Protein AF-A0AA90US13-F1 (afdb_monomer_lite)

Sequence (137 aa):
MTNIKYFFAQNAYLCTKIHVSLINLSLMALYVLEFQAEFQTVLPEEELKRQLYPVHLMLDGVTETFSRNIGIPKYSCSGEELCVPGLSAFRYSAVMQMGKSRLDILDRLLLSFQPLLRELLPSCTLRWNLKELHFSS

Organism: NCBI:txid165179

Structure (mmCIF, N/CA/C/O backbone):
data_AF-A0AA90US13-F1
#
_entry.id   AF-A0AA90US13-F1
#
loop_
_atom_site.group_PDB
_atom_site.id
_atom_site.type_symbol
_atom_site.label_atom_id
_atom_site.label_alt_id
_atom_site.label_comp_id
_atom_site.label_asym_id
_atom_site.label_entity_id
_atom_site.label_seq_id
_atom_site.pdbx_PDB_ins_code
_atom_site.Cartn_x
_atom_site.Cartn_y
_atom_site.Cartn_z
_atom_site.occupancy
_atom_site.B_iso_or_equiv
_atom_site.auth_seq_id
_atom_site.auth_comp_id
_atom_site.auth_asym_id
_atom_site.auth_atom_id
_atom_site.pdbx_PDB_model_num
ATOM 1 N N . MET A 1 1 ? 42.963 -9.962 -46.182 1.00 47.44 1 MET A N 1
ATOM 2 C CA . MET A 1 1 ? 41.825 -9.007 -46.198 1.00 47.44 1 MET A CA 1
ATOM 3 C C . MET A 1 1 ? 40.764 -9.412 -45.162 1.00 47.44 1 MET A C 1
ATOM 5 O O . MET A 1 1 ? 39.610 -9.625 -45.508 1.00 47.44 1 MET A O 1
ATOM 9 N N . THR A 1 2 ? 41.139 -9.531 -43.884 1.00 49.53 2 THR A N 1
ATOM 10 C CA . THR A 1 2 ? 40.308 -10.206 -42.856 1.00 49.53 2 THR A CA 1
ATOM 11 C C . THR A 1 2 ? 39.960 -9.310 -41.660 1.00 49.53 2 THR A C 1
ATOM 13 O O . THR A 1 2 ? 39.102 -9.667 -40.864 1.00 49.53 2 THR A O 1
ATOM 16 N N . ASN A 1 3 ? 40.555 -8.115 -41.561 1.00 53.25 3 ASN A N 1
ATOM 17 C CA . ASN A 1 3 ? 40.399 -7.223 -40.402 1.00 53.25 3 ASN A CA 1
ATOM 18 C C . ASN A 1 3 ? 39.177 -6.292 -40.465 1.00 53.25 3 ASN A C 1
ATOM 20 O O . ASN A 1 3 ? 38.653 -5.892 -39.433 1.00 53.25 3 ASN A O 1
ATOM 24 N N . ILE A 1 4 ? 38.682 -5.967 -41.662 1.00 51.28 4 ILE A N 1
ATOM 25 C CA . ILE A 1 4 ? 37.615 -4.966 -41.819 1.00 51.28 4 ILE A CA 1
ATOM 26 C C . ILE A 1 4 ? 36.256 -5.530 -41.367 1.00 51.28 4 ILE A C 1
ATOM 28 O O . ILE A 1 4 ? 35.521 -4.864 -40.645 1.00 51.28 4 ILE A O 1
ATOM 32 N N . LYS A 1 5 ? 35.939 -6.789 -41.704 1.00 48.31 5 LYS A N 1
ATOM 33 C CA . LYS A 1 5 ? 34.660 -7.425 -41.326 1.00 48.31 5 LYS A CA 1
ATOM 34 C C . LYS A 1 5 ? 34.504 -7.603 -39.809 1.00 48.31 5 LYS A C 1
ATOM 36 O O . LYS A 1 5 ? 33.418 -7.373 -39.287 1.00 48.31 5 LYS A O 1
ATOM 41 N N . TYR A 1 6 ? 35.582 -7.956 -39.103 1.00 48.97 6 TYR A N 1
ATOM 42 C CA . TYR A 1 6 ? 35.574 -8.075 -37.639 1.00 48.97 6 TYR A CA 1
ATOM 43 C C . TYR A 1 6 ? 35.394 -6.719 -36.951 1.00 48.97 6 TYR A C 1
ATOM 45 O O . TYR A 1 6 ? 34.633 -6.618 -35.990 1.00 48.97 6 TYR A O 1
ATOM 53 N N . PHE A 1 7 ? 36.018 -5.668 -37.488 1.00 47.16 7 PHE A N 1
ATOM 54 C CA . PHE A 1 7 ? 35.870 -4.309 -36.974 1.00 47.16 7 PHE A CA 1
ATOM 55 C C . PHE A 1 7 ? 34.434 -3.783 -37.143 1.00 47.16 7 PHE A C 1
ATOM 57 O O . PHE A 1 7 ? 33.876 -3.194 -36.219 1.00 47.16 7 PHE A O 1
ATOM 64 N N . PHE A 1 8 ? 33.782 -4.052 -38.281 1.00 53.59 8 PHE A N 1
ATOM 65 C CA . PHE A 1 8 ? 32.370 -3.695 -38.479 1.00 53.59 8 PHE A CA 1
ATOM 66 C C . PHE A 1 8 ? 31.425 -4.472 -37.554 1.00 53.59 8 PHE A C 1
ATOM 68 O O . PHE A 1 8 ? 30.512 -3.876 -36.989 1.00 53.59 8 PHE A O 1
ATOM 75 N N . ALA A 1 9 ? 31.655 -5.772 -37.346 1.00 56.75 9 ALA A N 1
ATOM 76 C CA . ALA A 1 9 ? 30.830 -6.585 -36.450 1.00 56.75 9 ALA A CA 1
ATOM 77 C C . ALA A 1 9 ? 30.959 -6.157 -34.975 1.00 56.75 9 ALA A C 1
ATOM 79 O O . ALA A 1 9 ? 29.956 -6.083 -34.267 1.00 56.75 9 ALA A O 1
ATOM 80 N N . GLN A 1 10 ? 32.171 -5.817 -34.518 1.00 54.56 10 GLN A N 1
ATOM 81 C CA . GLN A 1 10 ? 32.391 -5.293 -33.165 1.00 54.56 10 GLN A CA 1
ATOM 82 C C . GLN A 1 10 ? 31.756 -3.916 -32.966 1.00 54.56 10 GLN A C 1
ATOM 84 O O . GLN A 1 10 ? 31.111 -3.699 -31.943 1.00 54.56 10 GLN A O 1
ATOM 89 N N . ASN A 1 11 ? 31.878 -3.011 -33.940 1.00 56.56 11 ASN A N 1
ATOM 90 C CA . ASN A 1 11 ? 31.248 -1.693 -33.854 1.00 56.56 11 ASN A CA 1
ATOM 91 C C . ASN A 1 11 ? 29.720 -1.778 -33.911 1.00 56.56 11 ASN A C 1
ATOM 93 O O . ASN A 1 11 ? 29.055 -1.085 -33.146 1.00 56.56 11 ASN A O 1
ATOM 97 N N . ALA A 1 12 ? 29.156 -2.661 -34.741 1.00 57.41 12 ALA A N 1
ATOM 98 C CA . ALA A 1 12 ? 27.719 -2.919 -34.761 1.00 57.41 12 ALA A CA 1
ATOM 99 C C . ALA A 1 12 ? 27.238 -3.461 -33.408 1.00 57.41 12 ALA A C 1
ATOM 101 O O . ALA A 1 12 ? 26.293 -2.923 -32.846 1.00 57.41 12 ALA A O 1
ATOM 102 N N . TYR A 1 13 ? 27.939 -4.442 -32.830 1.00 55.03 13 TYR A N 1
ATOM 103 C CA . TYR A 1 13 ? 27.613 -4.998 -31.514 1.00 55.03 13 TYR A CA 1
ATOM 104 C C . TYR A 1 13 ? 27.704 -3.959 -30.387 1.00 55.03 13 TYR A C 1
ATOM 106 O O . TYR A 1 13 ? 26.815 -3.890 -29.537 1.00 55.03 13 TYR A O 1
ATOM 114 N N . LEU A 1 14 ? 28.751 -3.126 -30.386 1.00 58.16 14 LEU A N 1
ATOM 115 C CA . LEU A 1 14 ? 28.915 -2.046 -29.413 1.00 58.16 14 LEU A CA 1
ATOM 116 C C . LEU A 1 14 ? 27.798 -1.006 -29.561 1.00 58.16 14 LEU A C 1
ATOM 118 O O . LEU A 1 14 ? 27.203 -0.598 -28.568 1.00 58.16 14 LEU A O 1
ATOM 122 N N . CYS A 1 15 ? 27.461 -0.639 -30.799 1.00 51.84 15 CYS A N 1
ATOM 123 C CA . CYS A 1 15 ? 26.390 0.300 -31.102 1.00 51.84 15 CYS A CA 1
ATOM 124 C C . CYS A 1 15 ? 25.025 -0.262 -30.681 1.00 51.84 15 CYS A C 1
ATOM 126 O O . CYS A 1 15 ? 24.277 0.439 -30.013 1.00 51.84 15 CYS A O 1
ATOM 128 N N . THR A 1 16 ? 24.729 -1.544 -30.934 1.00 56.94 16 THR A N 1
ATOM 129 C CA . THR A 1 16 ? 23.504 -2.199 -30.4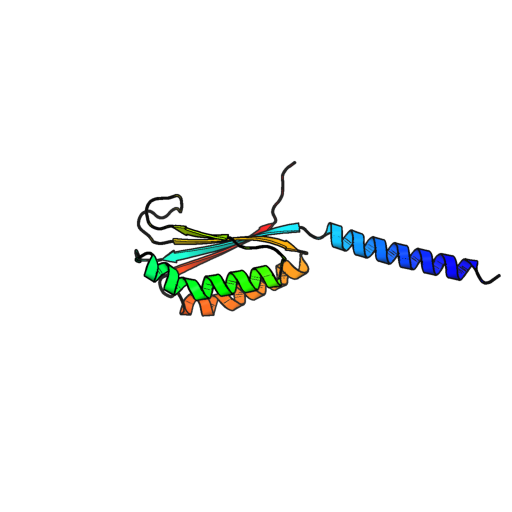46 1.00 56.94 16 THR A CA 1
ATOM 130 C C . THR A 1 16 ? 23.465 -2.263 -28.919 1.00 56.94 16 THR A C 1
ATOM 132 O O . THR A 1 16 ? 22.426 -1.988 -28.333 1.00 56.94 16 THR A O 1
ATOM 135 N N . LYS A 1 17 ? 24.583 -2.556 -28.241 1.00 50.56 17 LYS A N 1
ATOM 136 C CA . LYS A 1 17 ? 24.654 -2.539 -26.768 1.00 50.56 17 LYS A CA 1
ATOM 137 C C . LYS A 1 17 ? 24.431 -1.150 -26.184 1.00 50.56 17 LYS A C 1
ATOM 139 O O . LYS A 1 17 ? 23.727 -1.028 -25.185 1.00 50.56 17 LYS A O 1
ATOM 144 N N . ILE A 1 18 ? 25.004 -0.118 -26.800 1.00 54.94 18 ILE A N 1
ATOM 145 C CA . ILE A 1 18 ? 24.810 1.277 -26.399 1.00 54.94 18 ILE A CA 1
ATOM 146 C C . ILE A 1 18 ? 23.365 1.695 -26.681 1.00 54.94 18 ILE A C 1
ATOM 148 O O . ILE A 1 18 ? 22.743 2.292 -25.817 1.00 54.94 18 ILE A O 1
ATOM 152 N N . HIS A 1 19 ? 22.790 1.305 -27.818 1.00 46.69 19 HIS A N 1
ATOM 153 C CA . HIS A 1 19 ? 21.406 1.611 -28.177 1.00 46.69 19 HIS A CA 1
ATOM 154 C C . HIS A 1 19 ? 20.403 0.899 -27.259 1.00 46.69 19 HIS A C 1
ATOM 156 O O . HIS A 1 19 ? 19.473 1.526 -26.783 1.00 46.69 19 HIS A O 1
ATOM 162 N N . VAL A 1 20 ? 20.620 -0.373 -26.913 1.00 49.59 20 VAL A N 1
ATOM 163 C CA . VAL A 1 20 ? 19.788 -1.112 -25.943 1.00 49.59 20 VAL A CA 1
ATOM 164 C C . VAL A 1 20 ? 19.961 -0.564 -24.524 1.00 49.59 20 VAL A C 1
ATOM 166 O O . VAL A 1 20 ? 18.994 -0.513 -23.767 1.00 49.59 20 VAL A O 1
ATOM 169 N N . SER A 1 21 ? 21.163 -0.115 -24.153 1.00 46.50 21 SER A N 1
ATOM 170 C CA . SER A 1 21 ? 21.402 0.557 -22.866 1.00 46.50 21 SER A CA 1
ATOM 171 C C . SER A 1 21 ? 20.746 1.941 -22.813 1.00 46.50 21 SER A C 1
ATOM 173 O O . SER A 1 21 ? 20.150 2.287 -21.800 1.00 46.50 21 SER A O 1
ATOM 175 N N . LEU A 1 22 ? 20.790 2.705 -23.908 1.00 45.97 22 LEU A N 1
ATOM 176 C CA . LEU A 1 22 ? 20.136 4.008 -24.042 1.00 45.97 22 LEU A CA 1
ATOM 177 C C . LEU A 1 22 ? 18.612 3.880 -24.127 1.00 45.97 22 LEU A C 1
ATOM 179 O O . LEU A 1 22 ? 17.929 4.684 -23.512 1.00 45.97 22 LEU A O 1
ATOM 183 N N . ILE A 1 23 ? 18.080 2.846 -24.790 1.00 47.25 23 ILE A N 1
ATOM 184 C CA . ILE A 1 23 ? 16.646 2.519 -24.797 1.00 47.25 23 ILE A CA 1
ATOM 185 C C . ILE A 1 23 ? 16.177 2.111 -23.392 1.00 47.25 23 ILE A C 1
ATOM 187 O O . ILE A 1 23 ? 15.099 2.505 -22.956 1.00 47.25 23 ILE A O 1
ATOM 191 N N . ASN A 1 24 ? 16.995 1.357 -22.650 1.00 46.19 24 ASN A N 1
ATOM 192 C CA . ASN A 1 24 ? 16.699 1.032 -21.252 1.00 46.19 24 ASN A CA 1
ATOM 193 C C . ASN A 1 24 ? 16.758 2.265 -20.341 1.00 46.19 24 ASN A C 1
ATOM 195 O O . ASN A 1 24 ? 15.948 2.367 -19.425 1.00 46.19 24 ASN A O 1
ATOM 199 N N . LEU A 1 25 ? 17.663 3.212 -20.602 1.00 46.12 25 LEU A N 1
ATOM 200 C CA . LEU A 1 25 ? 17.701 4.501 -19.905 1.00 46.12 25 LEU A CA 1
ATOM 201 C C . LEU A 1 25 ? 16.532 5.415 -20.314 1.00 46.12 25 LEU A C 1
ATOM 203 O O . LEU A 1 25 ? 16.031 6.153 -19.473 1.00 46.12 25 LEU A O 1
ATOM 207 N N . SER A 1 26 ? 16.043 5.329 -21.557 1.00 47.75 26 SER A N 1
ATOM 208 C CA . SER A 1 26 ? 14.901 6.109 -22.058 1.00 47.75 26 SER A CA 1
ATOM 209 C C . SER A 1 26 ? 13.525 5.514 -21.724 1.00 47.75 26 SER A C 1
ATOM 211 O O . SER A 1 26 ? 12.514 6.100 -22.092 1.00 47.75 26 SER A O 1
ATOM 213 N N . LEU A 1 27 ? 13.461 4.357 -21.056 1.00 61.28 27 LEU A N 1
ATOM 214 C CA . LEU A 1 27 ? 12.212 3.707 -20.624 1.00 61.28 27 LEU A CA 1
ATOM 215 C C . LEU A 1 27 ? 12.032 3.698 -19.099 1.00 61.28 27 LEU A C 1
ATOM 217 O O . LEU A 1 27 ? 11.111 3.049 -18.600 1.00 61.28 27 LEU A O 1
ATOM 221 N N . MET A 1 28 ? 12.905 4.375 -18.348 1.00 73.25 28 MET A N 1
ATOM 222 C CA . MET A 1 28 ? 12.697 4.575 -16.915 1.00 73.25 28 MET A CA 1
ATOM 223 C C . MET A 1 28 ? 11.825 5.809 -16.704 1.00 73.25 28 MET A C 1
ATOM 225 O O . MET A 1 28 ? 12.255 6.928 -16.970 1.00 73.25 28 MET A O 1
ATOM 229 N N . ALA A 1 29 ? 10.613 5.593 -16.204 1.00 80.50 29 ALA A N 1
ATOM 230 C CA . ALA A 1 29 ? 9.720 6.662 -15.784 1.00 80.50 29 ALA A CA 1
ATOM 231 C C . ALA A 1 29 ? 9.678 6.733 -14.254 1.00 80.50 29 ALA A C 1
ATOM 233 O O . ALA A 1 29 ? 10.057 5.789 -13.547 1.00 80.50 29 ALA A O 1
ATOM 234 N N . LEU A 1 30 ? 9.250 7.885 -13.748 1.00 84.94 30 LEU A N 1
ATOM 235 C CA . LEU A 1 30 ? 8.955 8.059 -12.336 1.00 84.94 30 LEU A CA 1
ATOM 236 C C . LEU A 1 30 ? 7.500 7.671 -12.104 1.00 84.94 30 LEU A C 1
ATOM 238 O O . LEU A 1 30 ? 6.615 8.110 -12.827 1.00 84.94 30 LEU A O 1
ATOM 242 N N . TYR A 1 31 ? 7.258 6.859 -11.088 1.00 86.06 31 TYR A N 1
ATOM 243 C CA . TYR A 1 31 ? 5.932 6.420 -10.680 1.00 86.06 31 TYR A CA 1
ATOM 244 C C . TYR A 1 31 ? 5.710 6.768 -9.218 1.00 86.06 31 TYR A C 1
ATOM 246 O O . TYR A 1 31 ? 6.652 6.746 -8.430 1.00 86.06 31 TYR A O 1
ATOM 254 N N . VAL A 1 32 ? 4.469 7.050 -8.839 1.00 87.00 32 VAL A N 1
ATOM 255 C CA . VAL A 1 32 ? 4.070 7.161 -7.435 1.00 87.00 32 VAL A CA 1
ATOM 256 C C . VAL A 1 32 ? 3.178 5.992 -7.089 1.00 87.00 32 VAL A C 1
ATOM 258 O O . VAL A 1 32 ? 2.141 5.799 -7.722 1.00 87.00 32 VAL A O 1
ATOM 261 N N . LEU A 1 33 ? 3.579 5.257 -6.056 1.00 88.00 33 LEU A N 1
ATOM 262 C CA . LEU A 1 33 ? 2.700 4.370 -5.312 1.00 88.00 33 LEU A CA 1
ATOM 263 C C . LEU A 1 33 ? 2.084 5.159 -4.163 1.00 88.00 33 LEU A C 1
ATOM 265 O O . LEU A 1 33 ? 2.801 5.633 -3.284 1.00 88.00 33 LEU A O 1
ATOM 269 N N . GLU A 1 34 ? 0.763 5.273 -4.162 1.00 88.44 34 GLU A N 1
ATOM 270 C CA . GLU A 1 34 ? -0.023 5.773 -3.042 1.00 88.44 34 GLU A CA 1
ATOM 271 C C . GLU A 1 34 ? -0.842 4.612 -2.481 1.00 88.44 34 GLU A C 1
ATOM 273 O O . GLU A 1 34 ? -1.604 3.969 -3.203 1.00 88.44 34 GLU A O 1
ATOM 278 N N . PHE A 1 35 ? -0.705 4.353 -1.187 1.00 87.31 35 PHE A N 1
ATOM 279 C CA . PHE A 1 35 ? -1.586 3.451 -0.456 1.00 87.31 35 PHE A CA 1
ATOM 280 C C . PHE A 1 35 ? -2.309 4.244 0.622 1.00 87.31 35 PHE A C 1
ATOM 282 O O . PHE A 1 35 ? -1.709 5.086 1.287 1.00 87.31 35 PHE A O 1
ATOM 289 N N . GLN A 1 36 ? -3.600 3.992 0.784 1.00 87.44 36 GLN A N 1
ATOM 290 C CA . GLN A 1 36 ? -4.439 4.660 1.763 1.00 87.44 36 GLN A CA 1
ATOM 291 C C . GLN A 1 36 ? -5.306 3.635 2.488 1.00 87.44 36 GLN A C 1
ATOM 293 O O . GLN A 1 36 ? -5.994 2.836 1.853 1.00 87.44 36 GLN A O 1
ATOM 298 N N . ALA A 1 37 ? -5.281 3.684 3.817 1.00 86.25 37 ALA A N 1
ATOM 299 C CA . ALA A 1 37 ? -6.170 2.928 4.686 1.00 86.25 37 ALA A CA 1
ATOM 300 C C . ALA A 1 37 ? -7.020 3.909 5.500 1.00 86.25 37 ALA A C 1
ATOM 302 O O . ALA A 1 37 ? -6.488 4.735 6.241 1.00 86.25 37 ALA A O 1
ATOM 303 N N . GLU A 1 38 ? -8.338 3.829 5.336 1.00 86.19 38 GLU A N 1
ATOM 304 C CA . GLU A 1 38 ? -9.322 4.626 6.075 1.00 86.19 38 GLU A CA 1
ATOM 305 C C . GLU A 1 38 ? -10.045 3.724 7.073 1.00 86.19 38 GLU A C 1
ATOM 307 O O . GLU A 1 38 ? -10.708 2.767 6.671 1.00 86.19 38 GLU A O 1
ATOM 312 N N . PHE A 1 39 ? -9.930 4.019 8.364 1.00 83.25 39 PHE A N 1
ATOM 313 C CA . PHE A 1 39 ? -10.549 3.224 9.419 1.00 83.25 39 PHE A CA 1
ATOM 314 C C . PHE A 1 39 ? -11.999 3.657 9.617 1.00 83.25 39 PHE A C 1
ATOM 316 O O . PHE A 1 39 ? -12.294 4.846 9.643 1.00 83.25 39 PHE A O 1
ATOM 323 N N . GLN A 1 40 ? -12.908 2.703 9.816 1.00 81.94 40 GLN A N 1
ATOM 324 C CA . GLN A 1 40 ? -14.324 2.988 10.096 1.00 81.94 40 GLN A CA 1
ATOM 325 C C . GLN A 1 40 ? -14.564 3.598 11.491 1.00 81.94 40 GLN A C 1
ATOM 327 O O . GLN A 1 40 ? -15.676 4.016 11.805 1.00 81.94 40 GLN A O 1
ATOM 332 N N . THR A 1 41 ? -13.532 3.650 12.334 1.00 75.94 41 THR A N 1
ATOM 333 C CA . THR A 1 41 ? -13.571 4.177 13.701 1.00 75.94 41 THR A CA 1
ATOM 334 C C . THR A 1 41 ? -12.323 5.002 13.993 1.00 75.94 41 THR A C 1
ATOM 336 O O . THR A 1 41 ? -11.270 4.781 13.393 1.00 75.94 41 THR A O 1
ATOM 339 N N . VAL A 1 42 ? -12.408 5.905 14.969 1.00 78.25 42 VAL A N 1
ATOM 340 C CA . VAL A 1 42 ? -11.225 6.587 15.508 1.00 78.25 42 VAL A CA 1
ATOM 341 C C . VAL A 1 42 ? -10.431 5.606 16.366 1.00 78.25 42 VAL A C 1
ATOM 343 O O . VAL A 1 42 ? -10.969 5.026 17.309 1.00 78.25 42 VAL A O 1
ATOM 346 N N . LEU A 1 43 ? -9.152 5.435 16.042 1.00 75.75 43 LEU A N 1
ATOM 347 C CA . LEU A 1 43 ? -8.201 4.668 16.839 1.00 75.75 43 LEU A CA 1
ATOM 348 C C . LEU A 1 43 ? -7.206 5.606 17.535 1.00 75.75 43 LEU A C 1
ATOM 350 O O . LEU A 1 43 ? -6.787 6.602 16.936 1.00 75.75 43 LEU A O 1
ATOM 354 N N . PRO A 1 44 ? -6.774 5.281 18.768 1.00 80.81 44 PRO A N 1
ATOM 355 C CA . PRO A 1 44 ? -5.606 5.909 19.372 1.00 80.81 44 PRO A CA 1
ATOM 356 C C . PRO A 1 44 ? -4.377 5.761 18.466 1.00 80.81 44 PRO A C 1
ATOM 358 O O . PRO A 1 44 ? -4.196 4.725 17.827 1.00 80.81 44 PRO A O 1
ATOM 361 N N . GLU A 1 45 ? -3.508 6.772 18.443 1.00 78.31 45 GLU A N 1
ATOM 362 C CA . GLU A 1 45 ? -2.341 6.817 17.549 1.00 78.31 45 GLU A CA 1
ATOM 363 C C . GLU A 1 45 ? -1.423 5.590 17.695 1.00 78.31 45 GLU A C 1
ATOM 365 O O . GLU A 1 45 ? -0.965 5.030 16.702 1.00 78.31 45 GLU A O 1
ATOM 370 N N . GLU A 1 46 ? -1.194 5.126 18.922 1.00 82.94 46 GLU A N 1
ATOM 371 C CA . GLU A 1 46 ? -0.352 3.953 19.187 1.00 82.94 46 GLU A CA 1
ATOM 372 C C . GLU A 1 46 ? -0.968 2.647 18.666 1.00 82.94 46 GLU A C 1
ATOM 374 O O . GLU A 1 46 ? -0.265 1.796 18.120 1.00 82.94 46 GLU A O 1
ATOM 379 N N . GLU A 1 47 ? -2.292 2.503 18.760 1.00 83.69 47 GLU A N 1
ATOM 380 C CA . GLU A 1 47 ? -3.000 1.336 18.225 1.00 83.69 47 GLU A CA 1
ATOM 381 C C . GLU A 1 47 ? -3.004 1.359 16.691 1.00 83.69 47 GLU A C 1
ATOM 383 O O . GLU A 1 47 ? -2.759 0.339 16.046 1.00 83.69 47 GLU A O 1
ATOM 388 N N . LEU A 1 48 ? -3.182 2.546 16.106 1.00 81.31 48 LEU A N 1
ATOM 389 C CA . LEU A 1 48 ? -3.066 2.773 14.670 1.00 81.31 48 LEU A CA 1
ATOM 390 C C . LEU A 1 48 ? -1.672 2.372 14.158 1.00 81.31 48 LEU A C 1
ATOM 392 O O . LEU A 1 48 ? -1.562 1.579 13.221 1.00 81.31 48 LEU A O 1
ATOM 396 N N . LYS A 1 49 ? -0.601 2.859 14.801 1.00 82.06 49 LYS A N 1
ATOM 397 C CA . LYS A 1 49 ? 0.787 2.490 14.469 1.00 82.06 49 LYS A CA 1
ATOM 398 C C . LYS A 1 49 ? 1.004 0.984 14.564 1.00 82.06 49 LYS A C 1
ATOM 400 O O . LYS A 1 49 ? 1.599 0.400 13.662 1.00 82.06 49 LYS A O 1
ATOM 405 N N . ARG A 1 50 ? 0.507 0.343 15.626 1.00 86.12 50 ARG A N 1
ATOM 406 C CA . ARG A 1 50 ? 0.668 -1.099 15.850 1.00 86.12 50 ARG A CA 1
ATOM 407 C C . ARG A 1 50 ? -0.009 -1.937 14.767 1.00 86.12 50 ARG A C 1
ATOM 409 O O . ARG A 1 50 ? 0.616 -2.862 14.254 1.00 86.12 50 ARG A O 1
ATOM 416 N N . GLN A 1 51 ? -1.254 -1.621 14.411 1.00 84.75 51 GLN A N 1
ATOM 417 C CA . GLN A 1 51 ? -1.994 -2.354 13.375 1.00 84.75 51 GLN A CA 1
ATOM 418 C C . GLN A 1 51 ? -1.389 -2.154 11.980 1.00 84.75 51 GLN A C 1
ATOM 420 O O . GLN A 1 51 ? -1.385 -3.075 11.165 1.00 84.75 51 GLN A O 1
ATOM 425 N N . LEU A 1 52 ? -0.839 -0.968 11.708 1.00 86.38 52 LEU A N 1
ATOM 4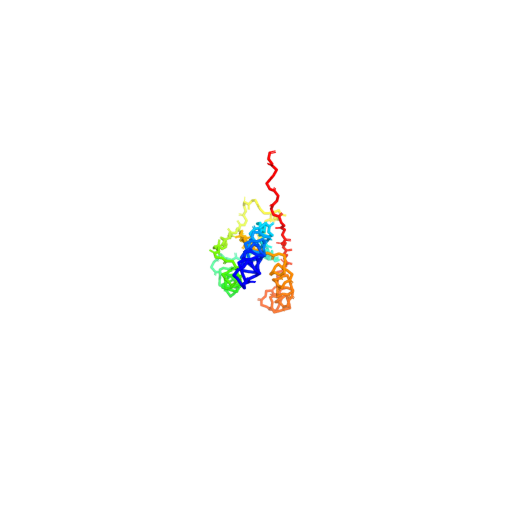26 C CA . LEU A 1 52 ? -0.253 -0.630 10.410 1.00 86.38 52 LEU A CA 1
ATOM 427 C C . LEU A 1 52 ? 1.215 -1.019 10.265 1.00 86.38 52 LEU A C 1
ATOM 429 O O . LEU A 1 52 ? 1.712 -1.050 9.142 1.00 86.38 52 LEU A O 1
ATOM 433 N N . TYR A 1 53 ? 1.915 -1.327 11.356 1.00 86.19 53 TYR A N 1
ATOM 434 C CA . TYR A 1 53 ? 3.336 -1.665 11.318 1.00 86.19 53 TYR A CA 1
ATOM 435 C C . TYR A 1 53 ? 3.675 -2.780 10.305 1.00 86.19 53 TYR A C 1
ATOM 437 O O . TYR A 1 53 ? 4.585 -2.576 9.499 1.00 86.19 53 TYR A O 1
ATOM 445 N N . PRO A 1 54 ? 2.927 -3.902 10.228 1.00 87.50 54 PRO A N 1
ATOM 446 C CA . PRO A 1 54 ? 3.178 -4.927 9.211 1.00 87.50 54 PRO A CA 1
ATOM 447 C C . PRO A 1 54 ? 2.971 -4.415 7.780 1.00 87.50 54 PRO A C 1
ATOM 449 O O . PRO A 1 54 ? 3.703 -4.795 6.869 1.00 87.50 54 PRO A O 1
ATOM 452 N N . VAL A 1 55 ? 1.991 -3.530 7.583 1.00 87.69 55 VAL A N 1
ATOM 453 C CA . VAL A 1 55 ? 1.675 -2.941 6.274 1.00 87.69 55 VAL A CA 1
ATOM 454 C C . VAL A 1 55 ? 2.781 -1.994 5.829 1.00 87.69 55 VAL A C 1
ATOM 456 O O . VAL A 1 55 ? 3.209 -2.048 4.681 1.00 87.69 55 VAL A O 1
ATOM 459 N N . HIS A 1 56 ? 3.285 -1.169 6.744 1.00 84.88 56 HIS A N 1
ATOM 460 C CA . HIS A 1 56 ? 4.416 -0.283 6.500 1.00 84.88 56 HIS A CA 1
ATOM 461 C C . HIS A 1 56 ? 5.667 -1.075 6.098 1.00 84.88 56 HIS A C 1
ATOM 463 O O . HIS A 1 56 ? 6.236 -0.798 5.047 1.00 84.88 56 HIS A O 1
ATOM 469 N N . LEU A 1 57 ? 6.034 -2.118 6.854 1.00 86.75 57 LEU A N 1
ATOM 470 C CA . LEU A 1 57 ? 7.182 -2.970 6.518 1.00 86.75 57 LEU A CA 1
ATOM 471 C C . LEU A 1 57 ? 7.041 -3.642 5.148 1.00 86.75 57 LEU A C 1
ATOM 473 O O . LEU A 1 57 ? 8.007 -3.728 4.393 1.00 86.75 57 LEU A O 1
ATOM 477 N N . MET A 1 58 ? 5.838 -4.117 4.818 1.00 89.69 58 MET A N 1
ATOM 478 C CA . MET A 1 58 ? 5.561 -4.705 3.509 1.00 89.69 58 MET A CA 1
ATOM 479 C C . MET A 1 58 ? 5.753 -3.672 2.389 1.00 89.69 58 MET A C 1
ATOM 481 O O . MET A 1 58 ? 6.395 -3.976 1.385 1.00 89.69 58 MET A O 1
ATOM 485 N N . LEU A 1 59 ? 5.219 -2.457 2.549 1.00 87.81 59 LEU A N 1
ATOM 486 C CA . LEU A 1 59 ? 5.338 -1.391 1.551 1.00 87.81 59 LEU A CA 1
ATOM 487 C C . LEU A 1 59 ? 6.792 -0.935 1.367 1.00 87.81 59 LEU A C 1
ATOM 489 O O . LEU A 1 59 ? 7.220 -0.733 0.231 1.00 87.81 59 LEU A O 1
ATOM 493 N N . ASP A 1 60 ? 7.572 -0.855 2.443 1.00 85.06 60 ASP A N 1
ATOM 494 C CA . ASP A 1 60 ? 9.003 -0.546 2.372 1.00 85.06 60 ASP A CA 1
ATOM 495 C C . ASP A 1 60 ? 9.790 -1.645 1.658 1.00 85.06 60 ASP A C 1
ATOM 497 O O . ASP A 1 60 ? 10.536 -1.361 0.724 1.00 85.06 60 ASP A O 1
ATOM 501 N N . GLY A 1 61 ? 9.558 -2.914 2.003 1.00 85.81 61 GLY A N 1
ATOM 502 C CA . GLY A 1 61 ? 10.221 -4.030 1.326 1.00 85.81 61 GLY A CA 1
ATOM 503 C C . GLY A 1 61 ? 9.879 -4.101 -0.165 1.00 85.81 61 GLY A C 1
ATOM 504 O O . GLY A 1 61 ? 10.743 -4.371 -1.003 1.00 85.81 61 GLY A O 1
ATOM 505 N N . VAL A 1 62 ? 8.625 -3.814 -0.526 1.00 86.00 62 VAL A N 1
ATOM 506 C CA . VAL A 1 62 ? 8.195 -3.736 -1.927 1.00 86.00 62 VAL A CA 1
ATOM 507 C C . VAL A 1 62 ? 8.868 -2.561 -2.636 1.00 86.00 62 VAL A C 1
ATOM 509 O O . VAL A 1 62 ? 9.424 -2.738 -3.719 1.00 86.00 62 VAL A O 1
ATOM 512 N N . THR A 1 63 ? 8.861 -1.365 -2.052 1.00 83.56 63 THR A N 1
ATOM 513 C CA . THR A 1 63 ? 9.452 -0.190 -2.707 1.00 83.56 63 THR A CA 1
ATOM 514 C C . THR A 1 63 ? 10.959 -0.332 -2.886 1.00 83.56 63 THR A C 1
ATOM 516 O O . THR A 1 63 ? 11.432 -0.066 -3.989 1.00 83.56 63 THR A O 1
ATOM 519 N N . GLU A 1 64 ? 11.676 -0.861 -1.890 1.00 83.00 64 GLU A N 1
ATOM 520 C CA . GLU A 1 64 ? 13.114 -1.157 -1.957 1.00 83.00 64 GLU A CA 1
ATOM 521 C C . GLU A 1 64 ? 13.449 -2.206 -3.034 1.00 83.00 64 GLU A C 1
ATOM 523 O O . GLU A 1 64 ? 14.423 -2.070 -3.781 1.00 83.00 64 GLU A O 1
ATOM 528 N N . THR A 1 65 ? 12.617 -3.244 -3.169 1.00 83.50 65 THR A N 1
ATOM 529 C CA . THR A 1 65 ? 12.824 -4.312 -4.163 1.00 83.50 65 THR A CA 1
ATOM 530 C C . THR A 1 65 ? 12.702 -3.787 -5.596 1.00 83.50 65 THR A C 1
ATOM 532 O O . THR A 1 65 ? 13.461 -4.185 -6.487 1.00 83.50 65 THR A O 1
ATOM 535 N N . PHE A 1 66 ? 11.737 -2.900 -5.847 1.00 79.12 66 PHE A N 1
ATOM 536 C CA . PHE A 1 66 ? 11.436 -2.413 -7.195 1.00 79.12 66 PHE A CA 1
ATOM 537 C C . PHE A 1 66 ? 12.213 -1.139 -7.564 1.00 79.12 66 PHE A C 1
ATOM 539 O O . PHE A 1 66 ? 12.459 -0.908 -8.755 1.00 79.12 66 PHE A O 1
ATOM 546 N N . SER A 1 67 ? 12.651 -0.348 -6.577 1.00 71.94 67 SER A N 1
ATOM 547 C CA . SER A 1 67 ? 13.349 0.928 -6.757 1.00 71.94 67 SER A CA 1
ATOM 548 C C . SER A 1 67 ? 14.293 1.233 -5.586 1.00 71.94 67 SER A C 1
ATOM 550 O O . SER A 1 67 ? 14.031 0.891 -4.446 1.00 71.94 67 SER A O 1
ATOM 552 N N . ARG A 1 68 ? 15.375 1.983 -5.824 1.00 64.44 68 ARG A N 1
ATOM 553 C CA . ARG A 1 68 ? 16.306 2.418 -4.756 1.00 64.44 68 ARG A CA 1
ATOM 554 C C . ARG A 1 68 ? 15.773 3.584 -3.900 1.00 64.44 68 ARG A C 1
ATOM 556 O O . ARG A 1 68 ? 16.565 4.367 -3.385 1.00 64.44 68 ARG A O 1
ATOM 563 N N . ASN A 1 69 ? 14.455 3.751 -3.808 1.00 63.97 69 ASN A N 1
ATOM 564 C CA . ASN A 1 69 ? 13.836 4.917 -3.177 1.00 63.97 69 ASN A CA 1
ATOM 565 C C . ASN A 1 69 ? 13.168 4.549 -1.855 1.00 63.97 69 ASN A C 1
ATOM 567 O O . ASN A 1 69 ? 12.746 3.415 -1.665 1.00 63.97 69 ASN A O 1
ATOM 571 N N . ILE A 1 70 ? 13.046 5.545 -0.979 1.00 62.47 70 ILE A N 1
ATOM 572 C CA . ILE A 1 70 ? 12.425 5.416 0.338 1.00 62.47 70 ILE A CA 1
ATOM 573 C C . ILE A 1 70 ? 11.001 5.971 0.243 1.00 62.47 70 ILE A C 1
ATOM 575 O O . ILE A 1 70 ? 10.810 7.140 -0.105 1.00 62.47 70 ILE A O 1
ATOM 579 N N . GLY A 1 71 ? 10.001 5.133 0.515 1.00 63.78 71 GLY A N 1
ATOM 580 C CA . GLY A 1 71 ? 8.635 5.601 0.716 1.00 63.78 71 GLY A CA 1
ATOM 581 C C . GLY A 1 71 ? 8.495 6.342 2.040 1.00 63.78 71 GLY A C 1
ATOM 582 O O . GLY A 1 71 ? 9.220 6.085 2.995 1.00 63.78 71 GLY A O 1
ATOM 583 N N . ILE A 1 72 ? 7.576 7.303 2.093 1.00 73.31 72 ILE A N 1
ATOM 584 C CA . ILE A 1 72 ? 7.329 8.089 3.300 1.00 73.31 72 ILE A CA 1
ATOM 585 C C . ILE A 1 72 ? 5.920 7.760 3.797 1.00 73.31 72 ILE A C 1
ATOM 587 O O . ILE A 1 72 ? 4.939 8.152 3.148 1.00 73.31 72 ILE A O 1
ATOM 591 N N . PRO A 1 73 ? 5.784 7.058 4.936 1.00 66.38 73 PRO A N 1
ATOM 592 C CA . PRO A 1 73 ? 4.499 6.922 5.599 1.00 66.38 73 PRO A CA 1
ATOM 593 C C . PRO A 1 73 ? 4.079 8.273 6.191 1.00 66.38 73 PRO A C 1
ATOM 595 O O . PRO A 1 73 ? 4.869 8.984 6.813 1.00 66.38 73 PRO A O 1
ATOM 598 N N . LYS A 1 74 ? 2.810 8.621 6.022 1.00 71.56 74 LYS A N 1
ATOM 599 C CA . LYS A 1 74 ? 2.154 9.777 6.629 1.00 71.56 74 LYS A CA 1
ATOM 600 C C . LYS A 1 74 ? 0.931 9.290 7.396 1.00 71.56 74 LYS A C 1
ATOM 602 O O . LYS A 1 74 ? 0.007 8.706 6.828 1.00 71.56 74 LYS A O 1
ATOM 607 N N . TYR A 1 75 ? 0.938 9.536 8.698 1.00 66.69 75 TYR A N 1
ATOM 608 C CA . TYR A 1 75 ? -0.156 9.197 9.600 1.00 66.69 75 TYR A CA 1
ATOM 609 C C . TYR A 1 75 ? -0.988 10.453 9.840 1.00 66.69 75 TYR A C 1
ATOM 611 O O . TYR A 1 75 ? -0.427 11.510 10.122 1.00 66.69 75 TYR A O 1
ATOM 619 N N . SER A 1 76 ? -2.308 10.348 9.724 1.00 59.94 76 SER A N 1
ATOM 620 C CA . SER A 1 76 ? -3.222 11.463 9.970 1.00 59.94 76 SER A CA 1
ATOM 621 C C . SER A 1 76 ? -4.386 10.985 10.832 1.00 59.94 76 SER A C 1
ATOM 623 O O . SER A 1 76 ? -5.156 10.112 10.428 1.00 59.94 76 SER A O 1
ATOM 625 N N . CYS A 1 77 ? -4.538 11.579 12.009 1.00 53.75 77 CYS A N 1
ATOM 626 C CA . CYS A 1 77 ? -5.746 11.458 12.819 1.00 53.75 77 CYS A CA 1
ATOM 627 C C . CYS A 1 77 ? -6.489 12.796 12.786 1.00 53.75 77 CYS A C 1
ATOM 629 O O . CYS A 1 77 ? -5.852 13.840 12.701 1.00 53.75 77 CYS A O 1
ATOM 631 N N . SER A 1 78 ? -7.825 12.730 12.809 1.00 45.59 78 SER A N 1
ATOM 632 C CA . SER A 1 78 ? -8.789 13.843 12.860 1.00 45.59 78 SER A CA 1
ATOM 633 C C . SER A 1 78 ? -8.194 15.258 12.959 1.00 45.59 78 SER A C 1
ATOM 635 O O . SER A 1 78 ? -7.747 15.670 14.029 1.00 45.59 78 SER A O 1
ATOM 637 N N . GLY A 1 79 ? -8.279 16.021 11.867 1.00 48.44 79 GLY A N 1
ATOM 638 C CA . GLY A 1 79 ? -7.993 17.458 11.871 1.00 48.44 79 GLY A CA 1
ATOM 639 C C . GLY A 1 79 ? -7.275 17.981 10.632 1.00 48.44 79 GLY A C 1
ATOM 640 O O . GLY A 1 79 ? -7.460 19.147 10.305 1.00 48.44 79 GLY A O 1
ATOM 641 N N . GLU A 1 80 ? -6.534 17.144 9.900 1.00 43.41 80 GLU A N 1
ATOM 642 C CA . GLU A 1 80 ? -5.764 17.611 8.740 1.00 43.41 80 GLU A CA 1
ATOM 643 C C . GLU A 1 80 ? -5.931 16.725 7.492 1.00 43.41 80 GLU A C 1
ATOM 645 O O . GLU A 1 80 ? -5.709 15.516 7.505 1.00 43.41 80 GLU A O 1
ATOM 650 N N . GLU A 1 81 ? -6.374 17.392 6.421 1.00 49.97 81 GLU A N 1
ATOM 651 C CA . GLU A 1 81 ? -6.155 17.149 4.983 1.00 49.97 81 GLU A CA 1
ATOM 652 C C . GLU A 1 81 ? -6.211 15.719 4.419 1.00 49.97 81 GLU A C 1
ATOM 654 O O . GLU A 1 81 ? -5.547 15.381 3.436 1.00 49.97 81 GLU A O 1
ATOM 659 N N . LEU A 1 82 ? -7.111 14.897 4.943 1.00 50.69 82 LEU A N 1
ATOM 660 C CA . LEU A 1 82 ? -7.587 13.685 4.284 1.00 50.69 82 LEU A CA 1
ATOM 661 C C . LEU A 1 82 ? -9.113 13.656 4.410 1.00 50.69 82 LEU A C 1
ATOM 663 O O . LEU A 1 82 ? -9.641 13.763 5.508 1.00 50.69 82 LEU A O 1
ATOM 667 N N . CYS A 1 83 ? -9.819 13.623 3.274 1.00 49.38 83 CYS A N 1
ATOM 668 C CA . CYS A 1 83 ? -11.245 13.955 3.112 1.00 49.38 83 CYS A CA 1
ATOM 669 C C . CYS A 1 83 ? -12.257 13.007 3.801 1.00 49.38 83 CYS A C 1
ATOM 671 O O . CYS A 1 83 ? -13.236 12.615 3.173 1.00 49.38 83 CYS A O 1
ATOM 673 N N . VAL A 1 84 ? -12.083 12.666 5.080 1.00 52.31 84 VAL A N 1
ATOM 674 C CA . VAL A 1 84 ? -13.184 12.212 5.938 1.00 52.31 84 VAL A CA 1
ATOM 675 C C . VAL A 1 84 ? -13.003 12.791 7.349 1.00 52.31 84 VAL A C 1
ATOM 677 O O . VAL A 1 84 ? -12.179 12.299 8.123 1.00 52.31 84 VAL A O 1
ATOM 680 N N . PRO A 1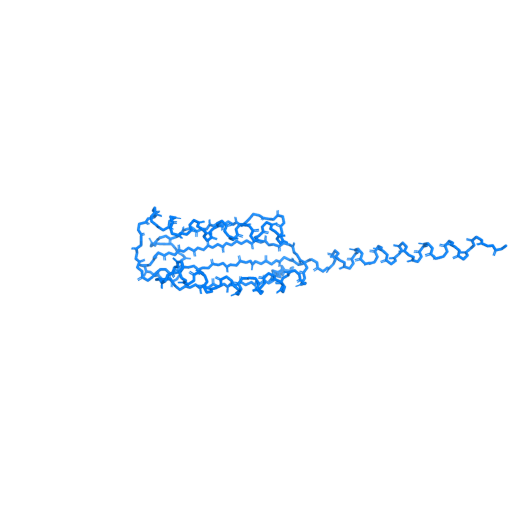 85 ? -13.751 13.848 7.710 1.00 57.47 85 PRO A N 1
ATOM 681 C CA . PRO A 1 85 ? -13.761 14.370 9.070 1.00 57.47 85 PRO A CA 1
ATOM 682 C C . PRO A 1 85 ? -14.146 13.269 10.068 1.00 57.47 85 PRO A C 1
ATOM 684 O O . PRO A 1 85 ? -15.167 12.607 9.899 1.00 57.47 85 PRO A O 1
ATOM 687 N N . GLY A 1 86 ? -13.342 13.090 11.119 1.00 63.72 86 GLY A N 1
ATOM 688 C CA . GLY A 1 86 ? -13.679 12.214 12.246 1.00 63.72 86 GLY A CA 1
ATOM 689 C C . GLY A 1 86 ? -13.258 10.745 12.130 1.00 63.72 86 GLY A C 1
ATOM 690 O O . GLY A 1 86 ? -13.678 9.965 12.976 1.00 63.72 86 GLY A O 1
ATOM 691 N N . LEU A 1 87 ? -12.430 10.360 11.152 1.00 69.31 87 LEU A N 1
ATOM 692 C CA . LEU A 1 87 ? -11.867 9.004 11.044 1.00 69.31 87 LEU A CA 1
ATOM 693 C C . LEU A 1 87 ? -10.333 9.010 11.111 1.00 69.31 87 LEU A C 1
ATOM 695 O O . LEU A 1 87 ? -9.685 9.995 10.753 1.00 69.31 87 LEU A O 1
ATOM 699 N N . SER A 1 88 ? -9.747 7.902 11.573 1.00 76.50 88 SER A N 1
ATOM 700 C CA . SER A 1 88 ? -8.299 7.675 11.497 1.00 76.50 88 SER A CA 1
ATOM 701 C C . SER A 1 88 ? -7.916 7.256 10.077 1.00 76.50 88 SER A C 1
ATOM 703 O O . SER A 1 88 ? -8.592 6.421 9.469 1.00 76.50 88 SER A O 1
ATOM 705 N N . ALA A 1 89 ? -6.825 7.809 9.546 1.00 79.25 89 ALA A N 1
ATOM 706 C CA . ALA A 1 89 ? -6.340 7.472 8.214 1.00 79.25 89 ALA A CA 1
ATOM 707 C C . ALA A 1 89 ? -4.818 7.299 8.176 1.00 79.25 89 ALA A C 1
ATOM 709 O O . ALA A 1 89 ? -4.052 7.969 8.871 1.00 79.25 89 ALA A O 1
ATOM 710 N N . PHE A 1 90 ? -4.382 6.393 7.311 1.00 83.25 90 PHE A N 1
ATOM 711 C CA . PHE A 1 90 ? -2.983 6.174 6.987 1.00 83.25 90 PHE A CA 1
ATOM 712 C C . PHE A 1 90 ? -2.774 6.345 5.500 1.00 83.25 90 PHE A C 1
ATOM 714 O O . PHE A 1 90 ? -3.529 5.796 4.696 1.00 83.25 90 PHE A O 1
ATOM 721 N N . ARG A 1 91 ? -1.724 7.078 5.142 1.00 84.25 91 ARG A N 1
ATOM 722 C CA . ARG A 1 91 ? -1.280 7.224 3.768 1.00 84.25 91 ARG A CA 1
ATOM 723 C C . ARG A 1 91 ? 0.185 6.847 3.670 1.00 84.25 91 ARG A C 1
ATOM 725 O O . ARG A 1 91 ? 1.018 7.327 4.422 1.00 84.25 91 ARG A O 1
ATOM 732 N N . TYR A 1 92 ? 0.509 6.045 2.680 1.00 85.25 92 TYR A N 1
ATOM 733 C CA . TYR A 1 92 ? 1.874 5.780 2.274 1.00 85.25 92 TYR A CA 1
ATOM 734 C C . TYR A 1 92 ? 2.079 6.340 0.876 1.00 85.25 92 TYR A C 1
ATOM 736 O O . TYR A 1 92 ? 1.202 6.213 0.017 1.00 85.25 92 TYR A O 1
ATOM 744 N N . SER A 1 93 ? 3.213 6.991 0.644 1.00 85.38 93 SER A N 1
ATOM 745 C CA . SER A 1 93 ? 3.562 7.502 -0.677 1.00 85.38 93 SER A CA 1
ATOM 746 C C . SER A 1 93 ? 5.030 7.250 -0.971 1.00 85.38 93 SER A C 1
ATOM 748 O O . SER A 1 93 ? 5.896 7.652 -0.198 1.00 85.38 93 SER A O 1
ATOM 750 N N . ALA A 1 94 ? 5.308 6.617 -2.105 1.00 85.25 94 ALA A N 1
ATOM 751 C CA . ALA A 1 94 ? 6.662 6.351 -2.566 1.00 85.25 94 ALA A CA 1
ATOM 752 C C . ALA A 1 94 ? 6.809 6.745 -4.031 1.00 85.25 94 ALA A C 1
ATOM 754 O O . ALA A 1 94 ? 6.022 6.320 -4.876 1.00 85.25 94 ALA A O 1
ATOM 755 N N . VAL A 1 95 ? 7.837 7.539 -4.330 1.00 84.38 95 VAL A N 1
ATOM 756 C CA . VAL A 1 95 ? 8.262 7.814 -5.704 1.00 84.38 95 VAL A CA 1
ATOM 757 C C . VAL A 1 95 ? 9.254 6.729 -6.099 1.00 84.38 95 VAL A C 1
ATOM 759 O O . VAL A 1 95 ? 10.227 6.501 -5.391 1.00 84.38 95 VAL A O 1
ATOM 762 N N . MET A 1 96 ? 9.049 6.071 -7.230 1.00 84.19 96 MET A N 1
ATOM 763 C CA . MET A 1 96 ? 9.875 4.968 -7.715 1.00 84.19 96 MET A CA 1
ATOM 764 C C . MET A 1 96 ? 10.332 5.255 -9.137 1.00 84.19 96 MET A C 1
ATOM 766 O O . MET A 1 96 ? 9.529 5.660 -9.972 1.00 84.19 96 MET A O 1
ATOM 770 N N . GLN A 1 97 ? 11.608 5.015 -9.428 1.00 84.00 97 GLN A N 1
ATOM 771 C CA . GLN A 1 97 ? 12.131 5.106 -10.788 1.00 84.00 97 GLN A CA 1
ATOM 772 C C . GLN A 1 97 ? 12.313 3.697 -11.346 1.00 84.00 97 GLN A C 1
ATOM 774 O O . GLN A 1 97 ? 13.191 2.955 -10.907 1.00 84.00 97 GLN A O 1
ATOM 779 N N . MET A 1 98 ? 11.487 3.308 -12.316 1.00 83.69 98 MET A N 1
ATOM 780 C CA . MET A 1 98 ? 11.535 1.960 -12.886 1.00 83.69 98 MET A CA 1
ATOM 781 C C . MET A 1 98 ? 11.007 1.912 -14.321 1.00 83.69 98 MET A C 1
ATOM 783 O O . MET A 1 98 ? 10.400 2.859 -14.812 1.00 83.69 98 MET A O 1
ATOM 787 N N . GLY A 1 99 ? 11.273 0.805 -15.016 1.00 83.62 99 GLY A N 1
ATOM 788 C CA . GLY A 1 99 ? 10.707 0.541 -16.339 1.00 83.62 99 GLY A CA 1
ATOM 789 C C . GLY A 1 99 ? 9.307 -0.074 -16.270 1.00 83.62 99 GLY A C 1
ATOM 790 O O . GLY A 1 99 ? 8.955 -0.719 -15.281 1.00 83.62 99 GLY A O 1
ATOM 791 N N . LYS A 1 100 ? 8.531 0.061 -17.352 1.00 82.00 100 LYS A N 1
ATOM 792 C CA . LYS A 1 100 ? 7.137 -0.417 -17.445 1.00 82.00 100 LYS A CA 1
ATOM 793 C C . LYS A 1 100 ? 6.950 -1.903 -17.103 1.00 82.00 100 LYS A C 1
ATOM 795 O O . LYS A 1 100 ? 6.005 -2.261 -16.418 1.00 82.00 100 LYS A O 1
ATOM 800 N N . SER A 1 101 ? 7.878 -2.777 -17.491 1.00 83.00 101 SER A N 1
ATOM 801 C CA . SER A 1 101 ? 7.783 -4.204 -17.144 1.00 83.00 101 SER A CA 1
ATOM 802 C C . SER A 1 101 ? 7.862 -4.468 -15.636 1.00 83.00 101 SER A C 1
ATOM 804 O O . SER A 1 101 ? 7.216 -5.386 -15.141 1.00 83.00 101 SER A O 1
ATOM 806 N N . ARG A 1 102 ? 8.631 -3.665 -14.888 1.00 83.69 102 ARG A N 1
ATOM 807 C CA . ARG A 1 102 ? 8.686 -3.746 -13.420 1.00 83.69 102 ARG A CA 1
ATOM 808 C C . ARG A 1 102 ? 7.428 -3.170 -12.779 1.00 83.69 102 ARG A C 1
ATOM 810 O O . ARG A 1 102 ? 6.973 -3.728 -11.789 1.00 83.69 102 ARG A O 1
ATOM 817 N N . LEU A 1 103 ? 6.854 -2.121 -13.371 1.00 85.81 103 LEU A N 1
ATOM 818 C CA . LEU A 1 103 ? 5.560 -1.568 -12.966 1.00 85.81 103 LEU A CA 1
ATOM 819 C C . LEU A 1 103 ? 4.452 -2.625 -13.043 1.00 85.81 103 LEU A C 1
ATOM 821 O O . LEU A 1 103 ? 3.743 -2.824 -12.066 1.00 85.81 103 LEU A O 1
ATOM 825 N N . ASP A 1 104 ? 4.343 -3.338 -14.168 1.00 85.94 104 ASP A N 1
ATOM 826 C CA . ASP A 1 104 ? 3.301 -4.356 -14.368 1.00 85.94 104 ASP A CA 1
ATOM 827 C C . ASP A 1 104 ? 3.425 -5.514 -13.358 1.00 85.94 104 ASP A C 1
ATOM 829 O O . ASP A 1 104 ? 2.428 -6.087 -12.916 1.00 85.94 104 ASP A O 1
ATOM 833 N N . ILE A 1 105 ? 4.658 -5.873 -12.983 1.00 88.50 105 ILE A N 1
ATOM 834 C CA . ILE A 1 105 ? 4.920 -6.883 -11.947 1.00 88.50 105 ILE A CA 1
ATOM 835 C C . ILE A 1 105 ? 4.539 -6.339 -10.568 1.00 88.50 105 ILE A C 1
ATOM 837 O O . ILE A 1 105 ? 3.911 -7.059 -9.792 1.00 88.50 105 ILE A O 1
ATOM 841 N N . LEU A 1 106 ? 4.901 -5.087 -10.271 1.00 88.25 106 LEU A N 1
ATOM 842 C CA . LEU A 1 106 ? 4.545 -4.435 -9.017 1.00 88.25 106 LEU A CA 1
ATOM 843 C C . LEU A 1 106 ? 3.026 -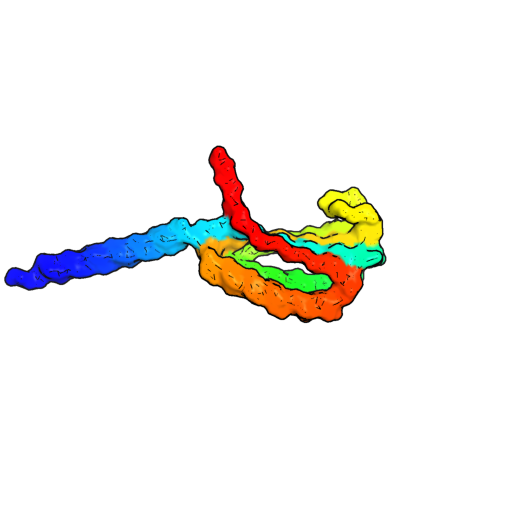4.387 -8.847 1.00 88.25 106 LEU A C 1
ATOM 845 O O . LEU A 1 106 ? 2.526 -4.795 -7.808 1.00 88.25 106 LEU A O 1
ATOM 849 N N . ASP A 1 107 ? 2.293 -3.953 -9.870 1.00 88.06 107 ASP A N 1
ATOM 850 C CA . ASP A 1 107 ? 0.833 -3.849 -9.827 1.00 88.06 107 ASP A CA 1
ATOM 851 C C . ASP A 1 107 ? 0.178 -5.200 -9.492 1.00 88.06 107 ASP A C 1
ATOM 853 O O . ASP A 1 107 ? -0.613 -5.315 -8.554 1.00 88.06 107 ASP A O 1
ATOM 857 N N . ARG A 1 108 ? 0.610 -6.278 -10.160 1.00 89.12 108 ARG A N 1
ATOM 858 C CA . ARG A 1 108 ? 0.140 -7.643 -9.857 1.00 89.12 108 ARG A CA 1
ATOM 859 C C . ARG A 1 108 ? 0.485 -8.089 -8.439 1.00 89.12 108 ARG A C 1
ATOM 861 O O . ARG A 1 108 ? -0.327 -8.755 -7.797 1.00 89.12 108 ARG A O 1
ATOM 868 N N . LEU A 1 109 ? 1.676 -7.744 -7.955 1.00 89.38 109 LEU A N 1
ATOM 869 C CA . LEU A 1 109 ? 2.104 -8.066 -6.598 1.00 89.38 109 LEU A CA 1
ATOM 870 C C . LEU A 1 109 ? 1.231 -7.339 -5.562 1.00 89.38 109 LEU A C 1
ATOM 872 O O . LEU A 1 109 ? 0.737 -7.979 -4.635 1.00 89.38 109 LEU A O 1
ATOM 876 N N . LEU A 1 110 ? 0.966 -6.044 -5.749 1.00 87.69 110 LEU A N 1
ATOM 877 C CA . LEU A 1 110 ? 0.089 -5.256 -4.873 1.00 87.69 110 LEU A CA 1
ATOM 878 C C . LEU A 1 110 ? -1.334 -5.835 -4.843 1.00 87.69 110 LEU A C 1
ATOM 880 O O . LEU A 1 110 ? -1.905 -6.017 -3.766 1.00 87.69 110 LEU A O 1
ATOM 884 N N . LEU A 1 111 ? -1.878 -6.216 -6.005 1.00 87.50 111 LEU A N 1
ATOM 885 C CA . LEU A 1 111 ? -3.179 -6.888 -6.099 1.00 87.50 111 LEU A CA 1
ATOM 886 C C . LEU A 1 111 ? -3.199 -8.224 -5.340 1.00 87.50 111 LEU A C 1
ATOM 888 O O . LEU A 1 111 ? -4.196 -8.548 -4.697 1.00 87.50 111 LEU A O 1
ATOM 892 N N . SER A 1 112 ? -2.095 -8.978 -5.354 1.00 89.56 112 SER A N 1
ATOM 893 C CA . SER A 1 112 ? -1.992 -10.247 -4.621 1.00 89.56 112 SER A CA 1
ATOM 894 C C . SER A 1 112 ? -1.966 -10.080 -3.096 1.00 89.56 112 SER A C 1
ATOM 896 O O . SER A 1 112 ? -2.413 -10.974 -2.381 1.00 89.56 112 SER A O 1
ATOM 898 N N . PHE A 1 113 ? -1.514 -8.927 -2.590 1.00 87.44 113 PHE A N 1
ATOM 899 C CA . PHE A 1 113 ? -1.541 -8.609 -1.159 1.00 87.44 113 PHE A CA 1
ATOM 900 C C . PHE A 1 113 ? -2.900 -8.098 -0.675 1.00 87.44 113 PHE A C 1
ATOM 902 O O . PHE A 1 113 ? -3.155 -8.075 0.529 1.00 87.44 113 PHE A O 1
ATOM 909 N N . GLN A 1 114 ? -3.793 -7.702 -1.585 1.00 86.06 114 GLN A N 1
ATOM 910 C CA . GLN A 1 114 ? -5.078 -7.112 -1.222 1.00 86.06 114 GLN A CA 1
ATOM 911 C C . GLN A 1 114 ? -5.938 -8.006 -0.302 1.00 86.06 114 GLN A C 1
ATOM 913 O O . GLN A 1 114 ? -6.498 -7.460 0.651 1.00 86.06 114 GLN A O 1
ATOM 918 N N . PRO A 1 115 ? -6.054 -9.336 -0.509 1.00 88.38 115 PRO A N 1
ATOM 919 C CA . PRO A 1 115 ? -6.802 -10.207 0.400 1.00 88.38 115 PRO A CA 1
ATOM 920 C C . PRO A 1 115 ? -6.187 -10.251 1.801 1.00 88.38 115 PRO A C 1
ATOM 922 O O . PRO A 1 115 ? -6.888 -10.009 2.779 1.00 88.38 115 PRO A O 1
ATOM 925 N N . LEU A 1 116 ? -4.867 -10.448 1.888 1.00 89.38 116 LEU A N 1
ATOM 926 C CA . LEU A 1 116 ? -4.135 -10.496 3.156 1.00 89.38 116 LEU A CA 1
ATOM 927 C C . LEU A 1 116 ? -4.303 -9.196 3.951 1.00 89.38 116 LEU A C 1
ATOM 929 O O . LEU A 1 116 ? -4.519 -9.214 5.158 1.00 89.38 116 LEU A O 1
ATOM 933 N N . LEU A 1 117 ? -4.243 -8.049 3.278 1.00 88.38 117 LEU A N 1
ATOM 934 C CA . LEU A 1 117 ? -4.405 -6.759 3.942 1.00 88.38 117 LEU A CA 1
ATOM 935 C C . LEU A 1 117 ? -5.840 -6.503 4.395 1.00 88.38 117 LEU A C 1
ATOM 937 O O . LEU A 1 117 ? -6.033 -5.854 5.418 1.00 88.38 117 LEU A O 1
ATOM 941 N N . ARG A 1 118 ? -6.845 -7.032 3.687 1.00 88.25 118 ARG A N 1
ATOM 942 C CA . ARG A 1 118 ? -8.240 -6.999 4.154 1.00 88.25 118 ARG A CA 1
ATOM 943 C C . ARG A 1 118 ? -8.450 -7.880 5.384 1.00 88.25 118 ARG A C 1
ATOM 945 O O . ARG A 1 118 ? -9.253 -7.522 6.234 1.00 88.25 118 ARG A O 1
ATOM 952 N N . GLU A 1 119 ? -7.733 -8.996 5.493 1.00 88.94 119 GLU A N 1
ATOM 953 C CA . GLU A 1 119 ? -7.754 -9.840 6.694 1.00 88.94 119 GLU A CA 1
ATOM 954 C C . GLU A 1 119 ? -7.055 -9.165 7.880 1.00 88.94 119 GLU A C 1
ATOM 956 O O . GLU A 1 119 ? -7.566 -9.206 8.996 1.00 88.94 119 GLU A O 1
ATOM 961 N N . LEU A 1 120 ? -5.916 -8.508 7.638 1.00 86.94 120 LEU A N 1
ATOM 962 C CA . LEU A 1 120 ? -5.168 -7.777 8.667 1.00 86.94 120 LEU A CA 1
ATOM 963 C C . LEU A 1 120 ? -5.894 -6.512 9.143 1.00 86.94 120 LEU A C 1
ATOM 965 O O . LEU A 1 120 ? -5.797 -6.151 10.313 1.00 86.94 120 LEU A O 1
ATOM 969 N N . LEU A 1 121 ? -6.611 -5.837 8.242 1.00 87.44 121 LEU A N 1
ATOM 970 C CA . LEU A 1 121 ? -7.293 -4.567 8.489 1.00 87.44 121 LEU A CA 1
ATOM 971 C C . LEU A 1 121 ? -8.783 -4.655 8.100 1.00 87.44 121 LEU A C 1
ATOM 973 O O . LEU A 1 121 ? -9.226 -3.965 7.176 1.00 87.44 121 LEU A O 1
ATOM 977 N N . PRO A 1 122 ? -9.589 -5.473 8.801 1.00 83.44 122 PRO A N 1
ATOM 978 C CA . PRO A 1 122 ? -10.973 -5.762 8.409 1.00 83.44 122 PRO A CA 1
ATOM 979 C C . PRO A 1 122 ? -11.899 -4.544 8.514 1.00 83.44 122 PRO A C 1
ATOM 981 O O . PRO A 1 122 ? -12.869 -4.425 7.769 1.00 83.44 122 PRO A O 1
ATOM 984 N N . SER A 1 123 ? -11.578 -3.609 9.409 1.00 84.12 123 SER A N 1
ATOM 985 C CA . SER A 1 123 ? -12.334 -2.368 9.622 1.00 84.12 123 SER A CA 1
ATOM 986 C C . SER A 1 123 ? -11.832 -1.204 8.762 1.00 84.12 123 SER A C 1
ATOM 988 O O . SER A 1 123 ? -12.144 -0.049 9.058 1.00 84.12 123 SER A O 1
ATOM 990 N N . CYS A 1 124 ? -11.028 -1.480 7.729 1.00 84.19 124 CYS A N 1
ATOM 991 C CA . CYS A 1 124 ? -10.438 -0.459 6.870 1.00 84.19 124 CYS A CA 1
ATOM 992 C C . CYS A 1 124 ? -10.964 -0.507 5.439 1.00 84.19 124 CYS A C 1
ATOM 994 O O . CYS A 1 124 ? -11.068 -1.562 4.814 1.00 84.19 124 CYS A O 1
ATOM 996 N N . THR A 1 125 ? -11.177 0.673 4.866 1.00 87.19 125 THR A N 1
ATOM 997 C CA . THR A 1 125 ? -11.258 0.839 3.416 1.00 87.19 125 THR A CA 1
ATOM 998 C C . THR A 1 125 ? -9.845 1.020 2.874 1.00 87.19 125 THR A C 1
ATOM 1000 O O . THR A 1 125 ? -9.178 2.003 3.190 1.00 87.19 125 THR A O 1
ATOM 1003 N N . LEU A 1 126 ? -9.386 0.065 2.062 1.00 86.75 126 LEU A N 1
ATOM 1004 C CA . LEU A 1 126 ? -8.050 0.073 1.462 1.00 86.75 126 LEU A CA 1
ATOM 1005 C C . LEU A 1 126 ? -8.108 0.582 0.020 1.00 86.75 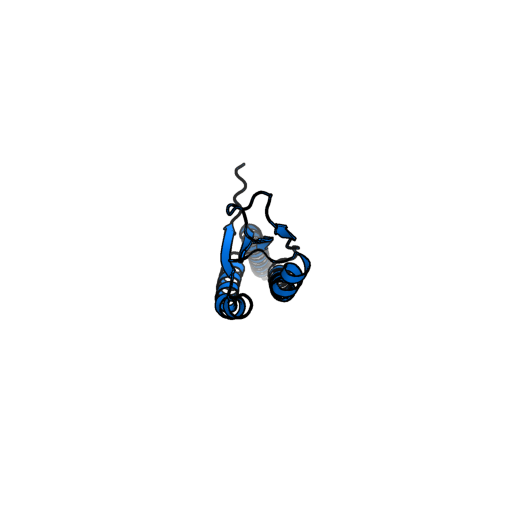126 LEU A C 1
ATOM 1007 O O . LEU A 1 126 ? -8.870 0.058 -0.796 1.00 86.75 126 LEU A O 1
ATOM 1011 N N . ARG A 1 127 ? -7.271 1.565 -0.312 1.00 85.44 127 ARG A N 1
ATOM 1012 C CA . ARG A 1 127 ? -7.133 2.134 -1.657 1.00 85.44 127 ARG A CA 1
ATOM 1013 C C . ARG A 1 127 ? -5.669 2.169 -2.063 1.00 85.44 127 ARG A C 1
ATOM 1015 O O . ARG A 1 127 ? -4.800 2.491 -1.260 1.00 85.44 127 ARG A O 1
ATOM 1022 N N . TRP A 1 128 ? -5.424 1.861 -3.327 1.00 85.88 128 TRP A N 1
ATOM 1023 C CA . TRP A 1 128 ? -4.101 1.850 -3.934 1.00 85.88 128 TRP A CA 1
ATOM 1024 C C . TRP A 1 128 ? -4.189 2.669 -5.205 1.00 85.88 128 TRP A C 1
ATOM 1026 O O . TRP A 1 128 ? -5.195 2.606 -5.915 1.00 85.88 128 TRP A O 1
ATOM 1036 N N . ASN A 1 129 ? -3.146 3.423 -5.489 1.00 85.88 129 ASN A N 1
ATOM 1037 C CA . ASN A 1 129 ? -3.015 4.159 -6.724 1.00 85.88 129 ASN A CA 1
ATOM 1038 C C . ASN A 1 129 ? -1.562 4.080 -7.169 1.00 85.88 129 ASN A C 1
ATOM 1040 O O . ASN A 1 129 ? -0.655 4.422 -6.412 1.00 85.88 129 ASN A O 1
ATOM 1044 N N . LEU A 1 130 ? -1.353 3.616 -8.391 1.00 86.44 130 LEU A N 1
ATOM 1045 C CA . LEU A 1 130 ? -0.045 3.533 -9.008 1.00 86.44 130 LEU A CA 1
ATOM 1046 C C . LEU A 1 130 ? -0.107 4.347 -10.295 1.00 86.44 130 LEU A C 1
ATOM 1048 O O . LEU A 1 130 ? -0.798 3.972 -11.239 1.00 86.44 130 LEU A O 1
ATOM 1052 N N . LYS A 1 131 ? 0.571 5.496 -10.306 1.00 85.50 131 LYS A N 1
ATOM 1053 C CA 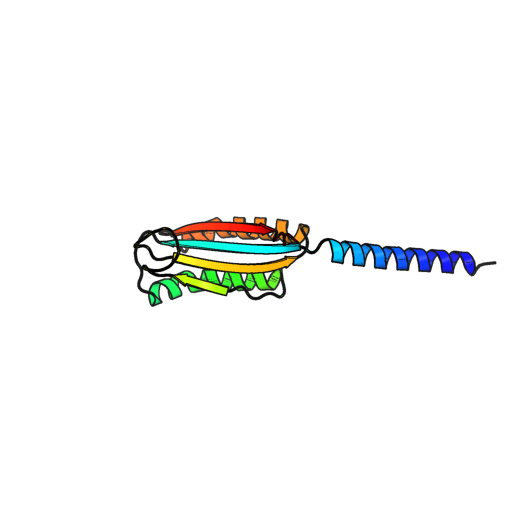. LYS A 1 131 ? 0.491 6.469 -11.404 1.00 85.50 131 LYS A CA 1
ATOM 1054 C C . LYS A 1 131 ? 1.869 6.876 -11.891 1.00 85.50 131 LYS A C 1
ATOM 1056 O O . LYS A 1 131 ? 2.792 7.018 -11.092 1.00 85.50 131 LYS A O 1
ATOM 1061 N N . GLU A 1 132 ? 1.998 7.081 -13.194 1.00 85.06 132 GLU A N 1
ATOM 1062 C CA . GLU A 1 132 ? 3.186 7.696 -13.783 1.00 85.06 132 GLU A CA 1
ATOM 1063 C C . GLU A 1 132 ? 3.211 9.197 -13.454 1.00 85.06 132 GLU A C 1
ATOM 1065 O O . GLU A 1 132 ? 2.182 9.875 -13.489 1.00 85.06 132 GLU A O 1
ATOM 1070 N N . LEU A 1 133 ? 4.383 9.719 -13.096 1.00 80.56 133 LEU A N 1
ATOM 1071 C CA . LEU A 1 133 ? 4.612 11.144 -12.907 1.00 80.56 133 LEU A CA 1
ATOM 1072 C C . LEU A 1 133 ? 5.029 11.769 -14.226 1.00 80.56 133 LEU A C 1
ATOM 1074 O O . LEU A 1 133 ? 6.165 11.622 -14.677 1.00 80.56 133 LEU A O 1
ATOM 1078 N N . HIS A 1 134 ? 4.115 12.543 -14.792 1.00 75.00 134 HIS A N 1
ATOM 1079 C CA . HIS A 1 134 ? 4.429 13.443 -15.883 1.00 75.00 134 HIS A CA 1
ATOM 1080 C C . HIS A 1 134 ? 4.816 14.799 -15.296 1.00 75.00 134 HIS A C 1
ATOM 1082 O O . HIS A 1 134 ? 3.984 15.503 -14.726 1.00 75.00 134 HIS A O 1
ATOM 1088 N N . PHE A 1 135 ? 6.088 15.169 -15.427 1.00 63.22 135 PHE A N 1
ATOM 1089 C CA . PHE A 1 135 ? 6.507 16.545 -15.195 1.00 63.22 135 PHE A CA 1
ATOM 1090 C C . PHE A 1 135 ? 6.135 17.333 -16.446 1.00 63.22 135 PHE A C 1
ATOM 1092 O O . PHE A 1 135 ? 6.779 17.195 -17.484 1.00 63.22 135 PHE A O 1
ATOM 1099 N N . SER A 1 136 ? 5.050 18.103 -16.376 1.00 50.56 136 SER A N 1
ATOM 1100 C CA . SER A 1 136 ? 4.767 19.115 -17.389 1.00 50.56 136 SER A CA 1
ATOM 1101 C C . SER A 1 136 ? 5.882 20.159 -17.332 1.00 50.56 136 SER A C 1
ATOM 1103 O O . SER A 1 136 ? 6.057 20.801 -16.295 1.00 50.56 136 SER A O 1
ATOM 1105 N N . SER A 1 137 ? 6.653 20.256 -18.416 1.00 40.28 137 SER A N 1
ATOM 1106 C CA . SER A 1 137 ? 7.652 21.303 -18.666 1.00 40.28 137 SER A CA 1
ATOM 1107 C C . SER A 1 137 ? 7.023 22.685 -18.754 1.00 40.28 137 SER A C 1
ATOM 1109 O O . SER A 1 137 ? 5.959 22.760 -19.415 1.00 40.28 137 SER A O 1
#

Radius of gyration: 21.88 Å; chains: 1; bounding box: 56×32×66 Å

Secondary structure (DSSP, 8-state):
--HHHHHHHHHHHHHHHHHHHHHHHTTEEEEEEEEEEEESS---HHHHHHHHHHHHHHHHHHHHHH-S---EEEEE-SSSSSS-TTS-EEEEEEEEEEEHHHHHHHHHHHHHHHHHHHHH-TTEEEEEEEEE-----

pLDDT: mean 73.58, std 15.55, range [40.28, 89.69]

Foldseek 3Di:
DPPPVVVVVVVVVVVVVVVVVVVQVVQWFKKKKKKKKWFPAADDPVVVCVLCVVVQVVVQVLQVVAAVWGKDKDWDDADDDDPDHHITMIMIMIIGTHGPVSVVVSVVVVVVCVVVVCVSRVRIDIDIDMGTDDDDD